Protein AF-A0A7C3PG48-F1 (afdb_monomer_lite)

Foldseek 3Di:
DDDDVPVVVVVVVVVVVVVPPPPPPDPPPDPVVVVVVVVVLVVLVVVQVVVQVVQQDQDFDQDPNDTDRDGSNVVSVVVNVVVVVVVVVVVVVVVVVVVVVVVVVVVVVVVVVVVVVPPPPDPPD

Secondary structure (DSSP, 8-state):
----HHHHHHHHHHHHHHHTSSSSSSSTTHHHHHHHHHHHHHHHHHHHHHHHHH---EEEEEETTEEEEEEHHHHHHHHHHHHHHHHHHHHHHHHHHHHHHHHHHHHHHHHHHHHHHHS------

Radius of gyration: 30.19 Å; chains: 1; bounding box: 46×39×96 Å

pLDDT: mean 71.78, std 11.22, range [48.47, 89.5]

Sequence (125 aa):
MRSDGRRQAGLRRAEAQWVGQADGGATAGGGSRVRFLLAIGVLLLVIATVFSLQNTAAVTLVFLGWRLPTTLALAVIGAALAGGVIVYLASLVTIGELRARLRAAESRLREGERERTERPAEPRA

Structure (mmCIF, N/CA/C/O backbone):
data_AF-A0A7C3PG48-F1
#
_entry.id   AF-A0A7C3PG48-F1
#
loop_
_atom_site.group_PDB
_atom_site.id
_atom_site.type_symbol
_atom_site.label_atom_id
_atom_site.label_alt_id
_atom_site.label_comp_id
_atom_site.label_asym_id
_atom_site.label_entity_id
_atom_site.label_seq_id
_atom_site.pdbx_PDB_ins_code
_atom_site.Cartn_x
_atom_site.Cartn_y
_atom_site.Cartn_z
_atom_site.occupancy
_atom_site.B_iso_or_equiv
_atom_site.auth_seq_id
_atom_site.auth_comp_id
_atom_site.auth_asym_id
_atom_site.auth_atom_id
_atom_site.pdbx_PDB_model_num
ATOM 1 N N . MET A 1 1 ? -6.271 22.630 70.352 1.00 54.72 1 MET A N 1
ATOM 2 C CA . MET A 1 1 ? -6.884 23.040 69.067 1.00 54.72 1 MET A CA 1
ATOM 3 C C . MET A 1 1 ? -5.780 23.524 68.120 1.00 54.72 1 MET A C 1
ATOM 5 O O . MET A 1 1 ? -5.419 24.684 68.213 1.00 54.72 1 MET A O 1
ATOM 9 N N . ARG A 1 2 ? -5.152 22.625 67.333 1.00 55.00 2 ARG A N 1
ATOM 10 C CA . ARG A 1 2 ? -4.225 22.867 66.186 1.00 55.00 2 ARG A CA 1
ATOM 11 C C . ARG A 1 2 ? -3.353 21.617 65.955 1.00 55.00 2 ARG A C 1
ATOM 13 O O . ARG A 1 2 ? -2.247 21.529 66.473 1.00 55.00 2 ARG A O 1
ATOM 20 N N . SER A 1 3 ? -3.836 20.639 65.193 1.00 54.91 3 SER A N 1
ATOM 21 C CA . SER A 1 3 ? -2.972 19.551 64.687 1.00 54.91 3 SER A CA 1
ATOM 22 C C . SER A 1 3 ? -3.432 18.904 63.370 1.00 54.91 3 SER A C 1
ATOM 24 O O . SER A 1 3 ? -2.770 17.986 62.896 1.00 54.91 3 SER A O 1
ATOM 26 N N . ASP A 1 4 ? -4.484 19.409 62.716 1.00 61.09 4 ASP A N 1
ATOM 27 C CA . ASP A 1 4 ? -5.111 18.710 61.579 1.00 61.09 4 ASP A CA 1
ATOM 28 C C . ASP A 1 4 ? -4.590 19.133 60.182 1.00 61.09 4 ASP A C 1
ATOM 30 O O . ASP A 1 4 ? -4.776 18.450 59.177 1.00 61.09 4 ASP A O 1
ATOM 34 N N . GLY A 1 5 ? -3.833 20.233 60.098 1.00 59.91 5 GLY A N 1
ATOM 35 C CA . GLY A 1 5 ? -3.396 20.804 58.813 1.00 59.91 5 GLY A CA 1
ATOM 36 C C . GLY A 1 5 ? -2.375 19.970 58.022 1.00 59.91 5 GLY A C 1
ATOM 37 O O . GLY A 1 5 ? -2.233 20.159 56.816 1.00 59.91 5 GLY A O 1
ATOM 38 N N . ARG A 1 6 ? -1.663 19.027 58.659 1.00 59.19 6 ARG A N 1
ATOM 39 C CA . ARG A 1 6 ? -0.617 18.229 57.983 1.00 59.19 6 ARG A CA 1
ATOM 40 C C . ARG A 1 6 ? -1.151 16.997 57.252 1.00 59.19 6 ARG A C 1
ATOM 42 O O . ARG A 1 6 ? -0.503 16.539 56.317 1.00 59.19 6 ARG A O 1
ATOM 49 N N . ARG A 1 7 ? -2.327 16.483 57.629 1.00 57.28 7 ARG A N 1
ATOM 50 C CA . ARG A 1 7 ? -2.923 15.297 56.986 1.00 57.28 7 ARG A CA 1
ATOM 51 C C . ARG A 1 7 ? -3.622 15.647 55.672 1.00 57.28 7 ARG A C 1
ATOM 53 O O . ARG A 1 7 ? -3.520 14.895 54.708 1.00 57.28 7 ARG A O 1
ATOM 60 N N . GLN A 1 8 ? -4.222 16.833 55.583 1.00 58.34 8 GLN A N 1
ATOM 61 C CA . GLN A 1 8 ? -4.928 17.264 54.372 1.00 58.34 8 GLN A CA 1
ATOM 62 C C . GLN A 1 8 ? -3.983 17.622 53.212 1.00 58.34 8 GLN A C 1
ATOM 64 O O . GLN A 1 8 ? -4.308 17.388 52.050 1.00 58.34 8 GLN A O 1
ATOM 69 N N . ALA A 1 9 ? -2.775 18.114 53.504 1.00 60.94 9 ALA A N 1
ATOM 70 C CA . ALA A 1 9 ? -1.797 18.471 52.472 1.00 60.94 9 ALA A CA 1
ATOM 71 C C . ALA A 1 9 ? -1.227 17.258 51.705 1.00 60.94 9 ALA A C 1
ATOM 73 O O . ALA A 1 9 ? -0.761 17.415 50.576 1.00 60.94 9 ALA A O 1
ATOM 74 N N . GLY A 1 10 ? -1.252 16.061 52.306 1.00 60.50 10 GLY A N 1
ATOM 75 C CA . GLY A 1 10 ? -0.839 14.817 51.648 1.00 60.50 10 GLY A CA 1
ATOM 76 C C . GLY A 1 10 ? -1.912 14.266 50.707 1.00 60.50 10 GLY A C 1
ATOM 77 O O . GLY A 1 10 ? -1.601 13.839 49.598 1.00 60.50 10 GLY A O 1
ATOM 78 N N . LEU A 1 11 ? -3.182 14.355 51.110 1.00 60.28 11 LEU A N 1
ATOM 79 C CA . LEU A 1 11 ? -4.310 13.813 50.345 1.00 60.28 11 LEU A CA 1
ATOM 80 C C . LEU A 1 11 ? -4.572 14.601 49.055 1.00 60.28 11 LEU A C 1
ATOM 82 O O . LEU A 1 11 ? -4.777 13.999 48.006 1.00 60.28 11 LEU A O 1
ATOM 86 N N . ARG A 1 12 ? -4.426 15.933 49.087 1.00 60.62 12 ARG A N 1
ATOM 87 C CA . ARG A 1 12 ? -4.574 16.767 47.877 1.00 60.62 12 ARG A CA 1
ATOM 88 C C . ARG A 1 12 ? -3.483 16.516 46.830 1.00 60.62 12 ARG A C 1
ATOM 90 O O . ARG A 1 12 ? -3.718 16.718 45.644 1.00 60.62 12 ARG A O 1
ATOM 97 N N . ARG A 1 13 ? -2.291 16.068 47.249 1.00 61.69 13 ARG A N 1
ATOM 98 C CA . ARG A 1 13 ? -1.221 15.672 46.316 1.00 61.69 13 ARG A CA 1
ATOM 99 C C . ARG A 1 13 ? -1.471 14.302 45.700 1.00 61.69 13 ARG A C 1
ATOM 101 O O . ARG A 1 13 ? -1.198 14.132 44.518 1.00 61.69 13 ARG A O 1
ATOM 108 N N . ALA A 1 14 ? -2.023 13.369 46.476 1.00 61.22 14 ALA A N 1
ATOM 109 C CA . ALA A 1 14 ? -2.429 12.074 45.951 1.00 61.22 14 ALA A CA 1
ATOM 110 C C . ALA A 1 14 ? -3.513 12.246 44.874 1.00 61.22 14 ALA A C 1
ATOM 112 O O . ALA A 1 14 ? -3.345 11.734 43.775 1.00 61.22 14 ALA A O 1
ATOM 113 N N . GLU A 1 15 ? -4.556 13.046 45.127 1.00 60.41 15 GLU A N 1
ATOM 114 C CA . GLU A 1 15 ? -5.617 13.324 44.140 1.00 60.41 15 GLU A CA 1
ATOM 115 C C . GLU A 1 15 ? -5.087 13.975 42.852 1.00 60.41 15 GLU A C 1
ATOM 117 O O . GLU A 1 15 ? -5.483 13.579 41.758 1.00 60.41 15 GLU A O 1
ATOM 122 N N . ALA A 1 16 ? -4.140 14.914 42.955 1.00 61.22 16 ALA A N 1
ATOM 123 C CA . ALA A 1 16 ? -3.540 15.550 41.780 1.00 61.22 16 ALA A CA 1
ATOM 124 C C . ALA A 1 16 ? -2.683 14.584 40.936 1.00 61.22 16 ALA A C 1
ATOM 126 O O . ALA A 1 16 ? -2.614 14.737 39.718 1.00 61.22 16 ALA A O 1
ATOM 127 N N . GLN A 1 17 ? -2.054 13.576 41.555 1.00 59.88 17 GLN A N 1
ATOM 128 C CA . GLN A 1 17 ? -1.275 12.564 40.829 1.00 59.88 17 GLN A CA 1
ATOM 129 C C . GLN A 1 17 ? -2.154 11.570 40.060 1.00 59.88 17 GLN A C 1
ATOM 131 O O . GLN A 1 17 ? -1.769 11.160 38.968 1.00 59.88 17 GLN A O 1
ATOM 136 N N . TRP A 1 18 ? -3.337 11.212 40.571 1.00 57.91 18 TRP A N 1
ATOM 137 C CA . TRP A 1 18 ? -4.233 10.277 39.875 1.00 57.91 18 TRP A CA 1
ATOM 138 C C . TRP A 1 18 ? -4.854 10.877 38.607 1.00 57.91 18 TRP A C 1
ATOM 140 O O . TRP A 1 18 ? -5.044 10.160 37.627 1.00 57.91 18 TRP A O 1
ATOM 150 N N . VAL A 1 19 ? -5.112 12.188 38.585 1.00 61.78 19 VAL A N 1
ATOM 151 C CA . VAL A 1 19 ? -5.737 12.861 37.430 1.00 61.78 19 VAL A CA 1
ATOM 152 C C . VAL A 1 19 ? -4.771 13.007 36.243 1.00 61.78 19 VAL A C 1
ATOM 154 O O . VAL A 1 19 ? -5.213 13.022 35.101 1.00 61.78 19 VAL A O 1
ATOM 157 N N . GLY A 1 20 ? -3.453 13.045 36.473 1.00 54.91 20 GLY A N 1
ATOM 158 C CA . GLY A 1 20 ? -2.453 13.186 35.403 1.00 54.91 20 GLY A CA 1
ATOM 159 C C . GLY A 1 20 ? -1.961 11.877 34.773 1.00 54.91 20 GLY A C 1
ATOM 160 O O . GLY A 1 20 ? -1.230 11.920 33.786 1.00 54.91 20 GLY A O 1
ATOM 161 N N . GLN A 1 21 ? -2.314 10.714 35.334 1.00 56.25 21 GLN A N 1
ATOM 162 C CA . GLN A 1 21 ? -1.706 9.431 34.951 1.00 56.25 21 GLN A CA 1
ATOM 163 C C . GLN A 1 21 ? -2.558 8.586 33.983 1.00 56.25 21 GLN A C 1
ATOM 165 O O . GLN A 1 21 ? -2.075 7.580 33.462 1.00 56.25 21 GLN A O 1
ATOM 170 N N . ALA A 1 22 ? -3.797 8.995 33.691 1.00 52.75 22 ALA A N 1
ATOM 171 C CA . ALA A 1 22 ? -4.719 8.226 32.849 1.00 52.75 22 ALA A CA 1
ATOM 172 C C . ALA A 1 22 ? -4.524 8.413 31.326 1.00 52.75 22 ALA A C 1
ATOM 174 O O . ALA A 1 22 ? -4.987 7.575 30.556 1.00 52.75 22 ALA A O 1
ATOM 175 N N . ASP A 1 23 ? -3.790 9.437 30.877 1.00 56.75 23 ASP A N 1
ATOM 176 C CA . ASP A 1 23 ? -3.797 9.834 29.455 1.00 56.75 23 ASP A CA 1
ATOM 177 C C . ASP A 1 23 ? -2.599 9.331 28.618 1.00 56.75 23 ASP A C 1
ATOM 179 O O . ASP A 1 23 ? -2.551 9.529 27.404 1.00 56.75 23 ASP A O 1
ATOM 183 N N . GLY A 1 24 ? -1.615 8.652 29.219 1.00 50.34 24 GLY A N 1
ATOM 184 C CA . GLY A 1 24 ? -0.316 8.401 28.565 1.00 50.34 24 GLY A CA 1
ATOM 185 C C . GLY A 1 24 ? -0.130 7.068 27.818 1.00 50.34 24 GLY A C 1
ATOM 186 O O . GLY A 1 24 ? 0.922 6.859 27.218 1.00 50.34 24 GLY A O 1
ATOM 187 N N . GLY A 1 25 ? -1.082 6.131 27.878 1.00 48.47 25 GLY A N 1
ATOM 188 C CA . GLY A 1 25 ? -0.775 4.708 27.637 1.00 48.47 25 GLY A CA 1
ATOM 189 C C . GLY A 1 25 ? -1.069 4.106 26.255 1.00 48.47 25 GLY A C 1
ATOM 190 O O . GLY A 1 25 ? -0.574 3.019 25.969 1.00 48.47 25 GLY A O 1
ATOM 191 N N . ALA A 1 26 ? -1.871 4.734 25.389 1.00 51.47 26 ALA A N 1
ATOM 192 C CA . ALA A 1 26 ? -2.545 3.975 24.318 1.00 51.47 26 ALA A CA 1
ATOM 193 C C . ALA A 1 26 ? -2.028 4.173 22.875 1.00 51.47 26 ALA A C 1
ATOM 195 O O . ALA A 1 26 ? -2.461 3.447 21.982 1.00 51.47 26 ALA A O 1
ATOM 196 N N . THR A 1 27 ? -1.113 5.111 22.595 1.00 52.44 27 THR A N 1
ATOM 197 C CA . THR A 1 27 ? -0.816 5.518 21.197 1.00 52.44 27 THR A CA 1
ATOM 198 C C . THR A 1 27 ? 0.622 5.288 20.712 1.00 52.44 27 THR A C 1
ATOM 200 O O . THR A 1 27 ? 0.904 5.480 19.528 1.00 52.44 27 THR A O 1
ATOM 203 N N . ALA A 1 28 ? 1.536 4.795 21.552 1.00 52.81 28 ALA A N 1
ATOM 204 C CA . ALA A 1 28 ? 2.972 4.761 21.233 1.00 52.81 28 ALA A CA 1
ATOM 205 C C . ALA A 1 28 ? 3.404 3.753 20.135 1.00 52.81 28 ALA A C 1
ATOM 207 O O . ALA A 1 28 ? 4.515 3.849 19.618 1.00 52.81 28 ALA A O 1
ATOM 208 N N . GLY A 1 29 ? 2.556 2.794 19.738 1.00 55.91 29 GLY A N 1
ATOM 209 C CA . GLY A 1 29 ? 2.955 1.698 18.832 1.00 55.91 29 GLY A CA 1
ATOM 210 C C . GLY A 1 29 ? 2.518 1.814 17.365 1.00 55.91 29 GLY A C 1
ATOM 211 O O . GLY A 1 29 ? 3.047 1.096 16.515 1.00 55.91 29 GLY A O 1
ATOM 212 N N . GLY A 1 30 ? 1.543 2.673 17.049 1.00 60.81 30 GLY A N 1
ATOM 213 C CA . GLY A 1 30 ? 0.907 2.699 15.722 1.00 60.81 30 GLY A CA 1
ATOM 214 C C . GLY A 1 30 ? 1.675 3.507 14.673 1.00 60.81 30 GLY A C 1
ATOM 215 O O . GLY A 1 30 ? 1.819 3.078 13.529 1.00 60.81 30 GLY A O 1
ATOM 216 N N . GLY A 1 31 ? 2.215 4.664 15.066 1.00 66.62 31 GLY A N 1
ATOM 217 C CA . GLY A 1 31 ? 2.829 5.611 14.130 1.00 66.62 31 GLY A CA 1
ATOM 218 C C . GLY A 1 31 ? 4.132 5.115 13.498 1.00 66.62 31 GLY A C 1
ATOM 219 O O . GLY A 1 31 ? 4.394 5.390 12.329 1.00 66.62 31 GLY A O 1
ATOM 220 N N . SER A 1 32 ? 4.937 4.349 14.236 1.00 77.19 32 SER A N 1
ATOM 221 C CA . SER A 1 32 ? 6.213 3.811 13.749 1.00 77.19 32 SER A CA 1
ATOM 222 C C . SER A 1 32 ? 6.017 2.732 12.683 1.00 77.19 32 SER A C 1
ATOM 224 O O . S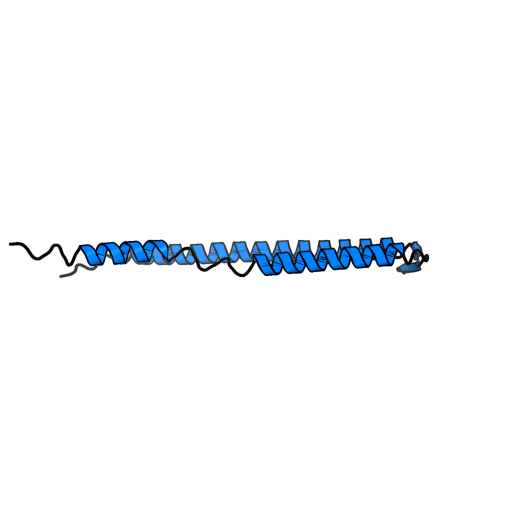ER A 1 32 ? 6.700 2.751 11.662 1.00 77.19 32 SER A O 1
ATOM 226 N N . ARG A 1 33 ? 5.033 1.842 12.866 1.00 80.00 33 ARG A N 1
ATOM 227 C CA . ARG A 1 33 ? 4.717 0.775 11.901 1.00 80.00 33 ARG A CA 1
ATOM 228 C C . ARG A 1 33 ? 4.163 1.332 10.596 1.00 80.00 33 ARG A C 1
ATOM 230 O O . ARG A 1 33 ? 4.596 0.909 9.532 1.00 80.00 33 ARG A O 1
ATOM 237 N N . VAL A 1 34 ? 3.257 2.309 10.666 1.00 79.88 34 VAL A N 1
AT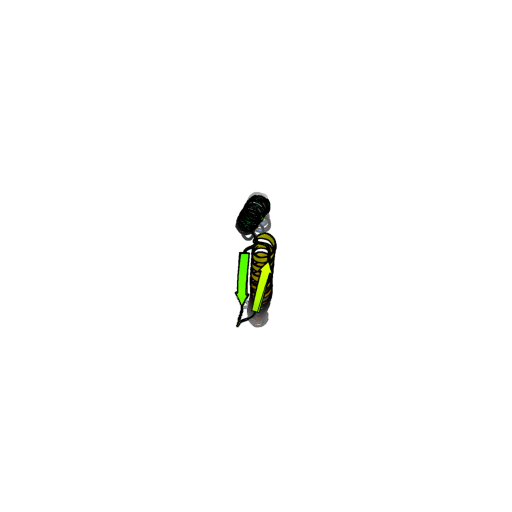OM 238 C CA . VAL A 1 34 ? 2.695 2.946 9.463 1.00 79.88 34 VAL A CA 1
ATOM 239 C C . VAL A 1 34 ? 3.787 3.667 8.674 1.00 79.88 34 VAL A C 1
ATOM 241 O O . VAL A 1 34 ? 3.893 3.478 7.466 1.00 79.88 34 VAL A O 1
ATOM 244 N N . ARG A 1 35 ? 4.656 4.429 9.349 1.00 83.19 35 ARG A N 1
ATOM 245 C CA . ARG A 1 35 ? 5.801 5.093 8.702 1.00 83.19 35 ARG A CA 1
ATOM 246 C C . ARG A 1 35 ? 6.761 4.092 8.059 1.00 83.19 35 ARG A C 1
ATOM 248 O O . ARG A 1 35 ? 7.222 4.332 6.950 1.00 83.19 35 ARG A O 1
ATOM 255 N N . PHE A 1 36 ? 7.023 2.967 8.724 1.00 87.00 36 PHE A N 1
ATOM 256 C CA . PHE A 1 36 ? 7.869 1.899 8.192 1.00 87.00 36 PHE A CA 1
ATOM 257 C C . PHE A 1 36 ? 7.265 1.238 6.944 1.00 87.00 36 PHE A C 1
ATOM 259 O O . PHE A 1 36 ? 7.952 1.089 5.938 1.00 87.00 36 PHE A O 1
ATOM 266 N N . LEU A 1 37 ? 5.968 0.912 6.964 1.00 83.94 37 LEU A N 1
ATOM 267 C CA . LEU A 1 37 ? 5.264 0.354 5.803 1.00 83.94 37 LEU A CA 1
ATOM 268 C C . LEU A 1 37 ? 5.229 1.334 4.625 1.00 83.94 37 LEU A C 1
ATOM 270 O O . LEU A 1 37 ? 5.442 0.925 3.487 1.00 83.94 37 LEU A O 1
ATOM 274 N N . LEU A 1 38 ? 5.018 2.627 4.892 1.00 83.31 38 LEU A N 1
ATOM 275 C CA . LEU A 1 38 ? 5.091 3.668 3.865 1.00 83.31 38 LEU A CA 1
ATOM 276 C C . LEU A 1 38 ? 6.501 3.777 3.275 1.00 83.31 38 LEU A C 1
ATOM 278 O O . LEU A 1 38 ? 6.637 3.845 2.057 1.00 83.31 38 LEU A O 1
ATOM 282 N N . ALA A 1 39 ? 7.543 3.737 4.109 1.00 88.69 39 ALA A N 1
ATOM 283 C CA . ALA A 1 39 ? 8.927 3.755 3.641 1.00 88.69 39 ALA A CA 1
ATOM 284 C C . ALA A 1 39 ? 9.236 2.554 2.731 1.00 88.69 39 ALA A C 1
ATOM 286 O O . ALA A 1 39 ? 9.820 2.734 1.664 1.00 88.69 39 ALA A O 1
ATOM 287 N N . ILE A 1 40 ? 8.785 1.350 3.103 1.00 89.50 40 ILE A N 1
ATOM 288 C CA . ILE A 1 40 ? 8.913 0.152 2.258 1.00 89.50 40 ILE A CA 1
ATOM 289 C C . ILE A 1 40 ? 8.135 0.314 0.951 1.00 89.50 40 ILE A C 1
ATOM 291 O O . ILE A 1 40 ? 8.670 0.012 -0.111 1.00 89.50 40 ILE A O 1
ATOM 295 N N . GLY A 1 41 ? 6.893 0.801 1.003 1.00 85.19 41 GLY A N 1
ATOM 296 C CA . GLY A 1 41 ? 6.072 1.007 -0.191 1.00 85.19 41 GLY A CA 1
ATOM 297 C C . GLY A 1 41 ? 6.719 1.977 -1.179 1.00 85.19 41 GLY A C 1
ATOM 298 O O . GLY A 1 41 ? 6.801 1.680 -2.369 1.00 85.19 41 GLY A O 1
ATOM 299 N N . VAL A 1 42 ? 7.252 3.098 -0.683 1.00 86.38 42 VAL A N 1
ATOM 300 C CA . VAL A 1 42 ? 8.000 4.067 -1.499 1.00 86.38 42 VAL A CA 1
ATOM 301 C C . VAL A 1 42 ? 9.267 3.435 -2.071 1.00 86.38 42 VAL A C 1
ATOM 303 O O . VAL A 1 42 ? 9.536 3.590 -3.259 1.00 86.38 42 VAL A O 1
ATOM 306 N N . LEU A 1 43 ? 10.022 2.682 -1.266 1.00 89.06 43 LEU A N 1
ATOM 307 C CA . LEU A 1 43 ? 11.225 1.993 -1.732 1.00 89.06 43 LEU A CA 1
ATOM 308 C C . LEU A 1 43 ? 10.908 1.006 -2.864 1.00 89.06 43 LEU A C 1
ATOM 310 O O . LEU A 1 43 ? 11.578 1.018 -3.895 1.00 89.06 43 LEU A O 1
ATOM 314 N N . LEU A 1 44 ? 9.860 0.195 -2.705 1.00 85.25 44 LEU A N 1
ATOM 315 C CA . LEU A 1 44 ? 9.398 -0.724 -3.743 1.00 85.25 44 LEU A CA 1
ATOM 316 C C . LEU A 1 44 ? 8.969 0.026 -5.003 1.00 85.25 44 LEU A C 1
ATOM 318 O O . LEU A 1 44 ? 9.321 -0.411 -6.093 1.00 85.25 44 LEU A O 1
ATOM 322 N N . LEU A 1 45 ? 8.276 1.161 -4.868 1.00 84.25 45 LEU A N 1
ATOM 323 C CA . LEU A 1 45 ? 7.862 1.999 -5.997 1.00 84.25 45 LEU A CA 1
ATOM 324 C C . LEU A 1 45 ? 9.069 2.548 -6.773 1.00 84.25 45 LEU A C 1
ATOM 326 O O . LEU A 1 45 ? 9.071 2.547 -8.005 1.00 84.25 45 LEU A O 1
ATOM 330 N N . VAL A 1 46 ? 10.113 2.981 -6.064 1.00 86.62 46 VAL A N 1
ATOM 331 C CA . VAL A 1 46 ? 11.364 3.451 -6.675 1.00 86.62 46 VAL A CA 1
ATOM 332 C C . VAL A 1 46 ? 12.062 2.307 -7.408 1.00 86.62 46 VAL A C 1
ATOM 334 O O . VAL A 1 46 ? 12.396 2.466 -8.581 1.00 86.62 46 VAL A O 1
ATOM 337 N N . ILE A 1 47 ? 12.228 1.144 -6.769 1.00 84.50 47 ILE A N 1
ATOM 338 C CA . ILE A 1 47 ? 12.846 -0.042 -7.390 1.00 84.50 47 ILE A CA 1
ATOM 339 C C . ILE A 1 47 ? 12.073 -0.449 -8.647 1.00 84.50 47 ILE A C 1
ATOM 341 O O . ILE A 1 47 ? 12.665 -0.615 -9.708 1.00 84.50 47 ILE A O 1
ATOM 345 N N . ALA A 1 48 ? 10.749 -0.548 -8.540 1.00 78.88 48 ALA A N 1
ATOM 346 C CA . ALA A 1 48 ? 9.827 -0.818 -9.637 1.00 78.88 48 ALA A CA 1
ATOM 347 C C . ALA A 1 48 ? 10.013 0.150 -10.812 1.00 78.88 48 ALA A C 1
ATOM 349 O O . ALA A 1 48 ? 10.098 -0.272 -11.968 1.00 78.88 48 ALA A O 1
ATOM 350 N N . THR A 1 49 ? 10.093 1.447 -10.516 1.00 81.75 49 THR A N 1
ATOM 351 C CA . THR A 1 49 ? 10.258 2.507 -11.517 1.00 81.75 49 THR A CA 1
ATOM 352 C C . THR A 1 49 ? 11.608 2.392 -12.215 1.00 81.75 49 THR A C 1
ATOM 354 O O . THR A 1 49 ? 11.667 2.378 -13.442 1.00 81.75 49 THR A O 1
ATOM 357 N N . VAL A 1 50 ? 12.694 2.252 -11.449 1.00 82.00 50 VAL A N 1
ATOM 358 C CA . VAL A 1 50 ? 14.053 2.103 -11.990 1.00 82.00 50 VAL A CA 1
ATOM 359 C C . VAL A 1 50 ? 14.158 0.839 -12.841 1.00 82.00 50 VAL A C 1
ATOM 361 O O . VAL A 1 50 ? 14.638 0.902 -13.969 1.00 82.00 50 VAL A O 1
ATOM 364 N N . PHE A 1 51 ? 13.647 -0.290 -12.349 1.00 79.38 51 PHE A N 1
ATOM 365 C CA . PHE A 1 51 ? 13.595 -1.554 -13.081 1.00 79.38 51 PHE A CA 1
ATOM 366 C C . PHE A 1 51 ? 12.835 -1.416 -14.404 1.00 79.38 51 PHE A C 1
ATOM 368 O O . PHE A 1 51 ? 13.303 -1.890 -15.434 1.00 79.38 51 PHE A O 1
ATOM 375 N N . SER A 1 52 ? 11.711 -0.699 -14.398 1.00 74.06 52 SER A N 1
ATOM 376 C CA . SER A 1 52 ? 10.900 -0.441 -15.592 1.00 74.06 52 SER A CA 1
ATOM 377 C C . SER A 1 52 ? 11.586 0.477 -16.608 1.00 74.06 52 SER A C 1
ATOM 379 O O . SER A 1 52 ? 11.440 0.276 -17.810 1.00 74.06 52 SER A O 1
ATOM 381 N N . LEU A 1 53 ? 12.336 1.480 -16.139 1.00 76.94 53 LEU A N 1
ATOM 382 C CA . LEU A 1 53 ? 13.114 2.377 -17.000 1.00 76.94 53 LEU A CA 1
ATOM 383 C C . LEU A 1 53 ? 14.343 1.683 -17.595 1.00 76.94 53 LEU A C 1
ATOM 385 O O . LEU A 1 53 ? 14.723 1.976 -18.724 1.00 76.94 53 LEU A O 1
ATOM 389 N N . GLN A 1 54 ? 14.959 0.766 -16.848 1.00 74.69 54 GLN A N 1
ATOM 390 C CA . GLN A 1 54 ? 16.112 -0.005 -17.316 1.00 74.69 54 GLN A CA 1
ATOM 391 C C . GLN A 1 54 ? 15.703 -1.173 -18.226 1.00 74.69 54 GLN A C 1
ATOM 393 O O . GLN A 1 54 ? 16.428 -1.498 -19.161 1.00 74.69 54 GLN A O 1
ATOM 398 N N . ASN A 1 55 ? 14.541 -1.791 -17.991 1.00 66.88 55 ASN A N 1
ATOM 399 C CA . ASN A 1 55 ? 13.972 -2.839 -18.839 1.00 66.88 55 ASN A CA 1
ATOM 400 C C . ASN A 1 55 ? 12.777 -2.303 -19.642 1.00 66.88 55 ASN A C 1
ATOM 402 O O . ASN A 1 55 ? 11.615 -2.588 -19.350 1.00 66.88 55 ASN A O 1
ATOM 406 N N . THR A 1 56 ? 13.080 -1.572 -20.717 1.00 68.50 56 THR A N 1
ATOM 407 C CA . THR A 1 56 ? 12.097 -1.151 -21.734 1.00 68.50 56 THR A CA 1
ATOM 408 C C . THR A 1 56 ? 11.781 -2.245 -22.756 1.00 68.50 56 THR A C 1
ATOM 410 O O . THR A 1 56 ? 11.038 -2.006 -23.708 1.00 68.50 56 THR A O 1
ATOM 413 N N . ALA A 1 57 ? 12.318 -3.453 -22.562 1.00 68.06 57 ALA A N 1
ATOM 414 C CA . ALA A 1 57 ? 12.017 -4.603 -23.397 1.00 68.06 57 ALA A CA 1
ATOM 415 C C . ALA A 1 57 ? 10.498 -4.835 -23.451 1.00 68.06 57 ALA A C 1
ATOM 417 O O . ALA A 1 57 ? 9.819 -4.894 -22.422 1.00 68.06 57 ALA A O 1
ATOM 418 N N . ALA A 1 58 ? 9.963 -4.951 -24.667 1.00 62.66 58 ALA A N 1
ATOM 419 C CA . ALA A 1 58 ? 8.562 -5.272 -24.874 1.00 62.66 58 ALA A CA 1
ATOM 420 C C . ALA A 1 58 ? 8.309 -6.703 -24.383 1.00 62.66 58 ALA A C 1
ATOM 422 O O . ALA A 1 58 ? 8.831 -7.667 -24.946 1.00 62.66 58 ALA A O 1
ATOM 423 N N . VAL A 1 59 ? 7.509 -6.845 -23.327 1.00 65.12 59 VAL A N 1
ATOM 424 C CA . VAL A 1 59 ? 7.100 -8.149 -22.809 1.00 65.12 59 VAL A CA 1
ATOM 425 C C . VAL A 1 59 ? 5.725 -8.452 -23.382 1.00 65.12 59 VAL A C 1
ATOM 427 O O . VAL A 1 59 ? 4.779 -7.675 -23.257 1.00 65.12 59 VAL A O 1
ATOM 430 N N . THR A 1 60 ? 5.605 -9.597 -24.046 1.00 64.88 60 THR A N 1
ATOM 431 C CA . THR A 1 60 ? 4.307 -10.040 -24.556 1.00 64.88 60 THR A CA 1
ATOM 432 C C . THR A 1 60 ? 3.532 -10.658 -23.401 1.00 64.88 60 THR A C 1
ATOM 434 O O . THR A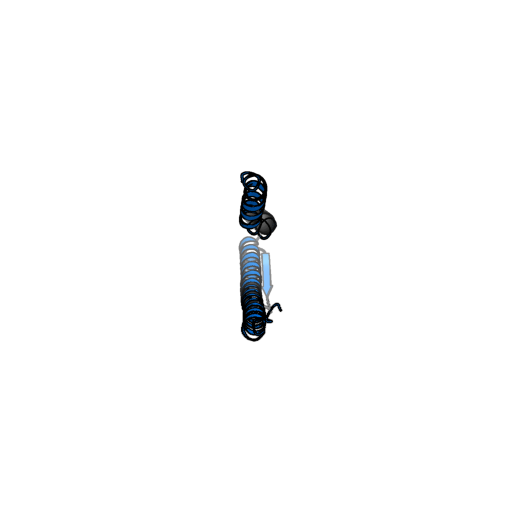 1 60 ? 3.823 -11.782 -22.993 1.00 64.88 60 THR A O 1
ATOM 437 N N . LEU A 1 61 ? 2.550 -9.933 -22.866 1.00 61.00 61 LEU A N 1
ATOM 438 C CA . LEU A 1 61 ? 1.607 -10.513 -21.918 1.00 61.00 61 LEU A CA 1
ATOM 439 C C . LEU A 1 61 ? 0.576 -11.329 -22.697 1.00 61.00 61 LEU A C 1
ATOM 441 O O . LEU A 1 61 ? -0.131 -10.806 -23.560 1.00 61.00 61 LEU A O 1
ATOM 445 N N . VAL A 1 62 ? 0.529 -12.628 -22.402 1.00 65.31 62 VAL A N 1
ATOM 446 C CA . VAL A 1 62 ? -0.477 -13.547 -22.935 1.00 65.31 62 VAL A CA 1
ATOM 447 C C . VAL A 1 62 ? -1.568 -13.678 -21.884 1.00 65.31 62 VAL A C 1
ATOM 449 O O . VAL A 1 62 ? -1.410 -14.404 -20.905 1.00 65.31 62 VAL A O 1
ATOM 452 N N . PHE A 1 63 ? -2.667 -12.956 -22.077 1.00 59.38 63 PHE A N 1
ATOM 453 C CA . PHE A 1 63 ? -3.845 -13.044 -21.218 1.00 59.38 63 PHE A CA 1
ATOM 454 C C . PHE A 1 63 ? -4.992 -13.639 -22.032 1.00 59.38 63 PHE A C 1
ATOM 456 O O . PHE A 1 63 ? -5.463 -13.024 -22.985 1.00 59.38 63 PHE A O 1
ATOM 463 N N . LEU A 1 64 ? -5.417 -14.856 -21.677 1.00 64.44 64 LEU A N 1
ATOM 464 C CA . LEU A 1 64 ? -6.607 -15.515 -22.236 1.00 64.44 64 LEU A CA 1
ATOM 465 C C . LEU A 1 64 ? -6.658 -15.563 -23.785 1.00 64.44 64 LEU A C 1
ATOM 467 O O . LEU A 1 64 ? -7.723 -15.471 -24.384 1.00 64.44 64 LEU A O 1
ATOM 471 N N . GLY A 1 65 ? -5.497 -15.682 -24.441 1.00 68.25 65 GLY A N 1
ATOM 472 C CA . GLY A 1 65 ? -5.362 -15.744 -25.905 1.00 68.25 65 GLY A CA 1
ATOM 473 C C . GLY A 1 65 ? -5.041 -14.412 -26.597 1.00 68.25 65 GLY A C 1
ATOM 474 O O . GLY A 1 65 ? -4.590 -14.424 -27.742 1.00 68.25 65 GLY A O 1
ATOM 475 N N . TRP A 1 66 ? -5.172 -13.273 -25.912 1.00 60.47 66 TRP A N 1
ATOM 476 C CA . TRP A 1 66 ? -4.737 -11.974 -26.428 1.00 60.47 66 TRP A CA 1
ATOM 477 C C . TRP A 1 66 ? -3.266 -11.705 -26.110 1.00 60.47 66 TRP A C 1
ATOM 479 O O . TRP A 1 66 ? -2.809 -11.872 -24.979 1.00 60.47 66 TRP A O 1
ATOM 489 N N . ARG A 1 67 ? -2.526 -11.285 -27.142 1.00 64.31 67 ARG A N 1
ATOM 490 C CA . ARG A 1 67 ? -1.128 -10.856 -27.056 1.00 64.31 67 ARG A CA 1
ATOM 491 C C . ARG A 1 67 ? -1.102 -9.341 -27.121 1.00 64.31 67 ARG A C 1
ATOM 493 O O . ARG A 1 67 ? -1.206 -8.779 -28.208 1.00 64.31 67 ARG A O 1
ATOM 500 N N . LEU A 1 68 ? -0.968 -8.690 -25.972 1.00 62.06 68 LEU A N 1
ATOM 501 C CA . LEU A 1 68 ? -0.691 -7.260 -25.950 1.00 62.06 68 LEU A CA 1
ATOM 502 C C . LEU A 1 68 ? 0.819 -7.063 -25.783 1.00 62.06 68 LEU A C 1
ATOM 504 O O . LEU A 1 68 ? 1.376 -7.509 -24.772 1.00 62.06 68 LEU A O 1
ATOM 508 N N . PRO A 1 69 ? 1.501 -6.427 -26.754 1.00 61.59 69 PRO A N 1
ATOM 509 C CA . PRO A 1 69 ? 2.855 -5.957 -26.532 1.00 61.59 69 PRO A CA 1
ATOM 510 C C . PRO A 1 69 ? 2.764 -4.832 -25.506 1.00 61.59 69 PRO A C 1
ATOM 512 O O . PRO A 1 69 ? 2.250 -3.753 -25.790 1.00 61.59 69 PRO A O 1
ATOM 515 N N . THR A 1 70 ? 3.207 -5.101 -24.286 1.00 67.88 70 THR A N 1
ATOM 516 C CA . THR A 1 70 ? 3.184 -4.110 -23.216 1.00 67.88 70 THR A CA 1
ATOM 517 C C . THR A 1 70 ? 4.561 -3.989 -22.603 1.00 67.88 70 THR A C 1
ATOM 519 O O . THR A 1 70 ? 5.407 -4.881 -22.685 1.00 67.88 70 THR A O 1
ATOM 522 N N . THR A 1 71 ? 4.810 -2.837 -22.006 1.00 73.38 71 THR A N 1
ATOM 523 C CA . THR A 1 71 ? 6.044 -2.615 -21.276 1.00 73.38 71 THR A CA 1
ATOM 524 C C . THR A 1 71 ? 5.926 -3.242 -19.896 1.00 73.38 71 THR A C 1
ATOM 526 O O . THR A 1 71 ? 4.850 -3.297 -19.291 1.00 73.38 71 THR A O 1
ATOM 529 N N . LEU A 1 72 ? 7.063 -3.685 -19.375 1.00 72.44 72 LEU A N 1
ATOM 530 C CA . LEU A 1 72 ? 7.204 -4.090 -17.983 1.00 72.44 72 LEU A CA 1
ATOM 531 C C . LEU A 1 72 ? 6.704 -2.994 -17.023 1.00 72.44 72 LEU A C 1
ATOM 533 O O . LEU A 1 72 ? 6.062 -3.296 -16.023 1.00 72.44 72 LEU A O 1
ATOM 537 N N . ALA A 1 73 ? 6.907 -1.723 -17.392 1.00 72.12 73 ALA A N 1
ATOM 538 C CA . ALA A 1 73 ? 6.398 -0.556 -16.674 1.00 72.12 73 ALA A CA 1
ATOM 539 C C . ALA A 1 73 ? 4.884 -0.618 -16.434 1.00 72.12 73 ALA A C 1
ATOM 541 O O . ALA A 1 73 ? 4.424 -0.460 -15.305 1.00 72.12 73 ALA A O 1
ATOM 542 N N . LEU A 1 74 ? 4.104 -0.898 -17.480 1.00 72.56 74 LEU A N 1
ATOM 543 C CA . LEU A 1 74 ? 2.649 -1.021 -17.382 1.00 72.56 74 LEU A CA 1
ATOM 544 C C . LEU A 1 74 ? 2.230 -2.194 -16.487 1.00 72.56 74 LEU A C 1
ATOM 546 O O . LEU A 1 74 ? 1.293 -2.055 -15.703 1.00 72.56 74 LEU A O 1
ATOM 550 N N . ALA A 1 75 ? 2.943 -3.322 -16.552 1.00 76.62 75 ALA A N 1
ATOM 551 C CA . ALA A 1 75 ? 2.670 -4.475 -15.693 1.00 76.62 75 ALA A CA 1
ATOM 552 C C . ALA A 1 75 ? 2.923 -4.158 -14.208 1.00 76.62 75 ALA A C 1
ATOM 554 O O . ALA A 1 75 ? 2.117 -4.504 -13.345 1.00 76.62 75 ALA A O 1
ATOM 555 N N . VAL A 1 76 ? 4.013 -3.448 -13.914 1.00 80.00 76 VAL A N 1
ATOM 556 C CA . VAL A 1 76 ? 4.387 -3.040 -12.555 1.00 80.00 76 VAL A CA 1
ATOM 557 C C . VAL A 1 76 ? 3.419 -1.994 -11.992 1.00 80.00 76 VAL A C 1
ATOM 559 O O . VAL A 1 76 ? 2.989 -2.116 -10.845 1.00 80.00 76 VAL A O 1
ATOM 562 N N . ILE A 1 77 ? 3.003 -1.013 -12.800 1.00 78.25 77 ILE A N 1
ATOM 563 C CA . ILE A 1 77 ? 1.959 -0.044 -12.423 1.00 78.25 77 ILE A CA 1
ATOM 564 C C . ILE A 1 77 ? 0.637 -0.770 -12.143 1.00 78.25 77 ILE A C 1
ATOM 566 O O . ILE A 1 77 ? -0.000 -0.512 -11.122 1.00 78.25 77 ILE A O 1
ATOM 570 N N . GLY A 1 78 ? 0.246 -1.716 -13.002 1.00 81.44 78 GLY A N 1
ATOM 571 C CA . GLY A 1 78 ? -0.950 -2.535 -12.801 1.00 81.44 78 GLY A CA 1
ATOM 572 C C . GLY A 1 78 ? -0.906 -3.332 -11.494 1.00 81.44 78 GLY A C 1
ATOM 573 O O . GLY A 1 78 ? -1.879 -3.330 -10.740 1.00 81.44 78 GLY A O 1
ATOM 574 N N . ALA A 1 79 ? 0.234 -3.950 -11.177 1.00 82.00 79 ALA A N 1
ATOM 575 C CA . ALA A 1 79 ? 0.432 -4.670 -9.919 1.00 82.00 79 ALA A CA 1
ATOM 576 C C . ALA A 1 79 ? 0.356 -3.739 -8.697 1.00 82.00 79 ALA A C 1
ATOM 578 O O . ALA A 1 79 ? -0.279 -4.086 -7.700 1.00 82.00 79 ALA A O 1
ATOM 579 N N . ALA A 1 80 ? 0.949 -2.544 -8.781 1.00 82.94 80 ALA A N 1
ATOM 580 C CA . ALA A 1 80 ? 0.881 -1.546 -7.717 1.00 82.94 80 ALA A CA 1
ATOM 581 C C . ALA A 1 80 ? -0.560 -1.073 -7.469 1.00 82.94 80 ALA A C 1
ATOM 583 O O . ALA A 1 80 ? -0.996 -1.001 -6.319 1.00 82.94 80 ALA A O 1
ATOM 584 N N . LEU A 1 81 ? -1.324 -0.815 -8.535 1.00 83.62 81 LEU A N 1
ATOM 585 C CA . LEU A 1 81 ? -2.739 -0.451 -8.440 1.00 83.62 81 LEU A CA 1
ATOM 586 C C . LEU A 1 81 ? -3.572 -1.582 -7.832 1.00 83.62 81 LEU A C 1
ATOM 588 O O . LEU A 1 81 ? -4.350 -1.338 -6.912 1.00 83.62 81 LEU A O 1
ATOM 592 N N . ALA A 1 82 ? -3.376 -2.820 -8.289 1.00 83.44 82 ALA A N 1
ATOM 593 C CA . ALA A 1 82 ? -4.070 -3.984 -7.744 1.00 83.44 82 ALA A CA 1
ATOM 594 C C . ALA A 1 82 ? -3.772 -4.167 -6.247 1.00 83.44 82 ALA A C 1
ATOM 596 O O . ALA A 1 82 ? -4.693 -4.328 -5.445 1.00 83.44 82 ALA A O 1
ATOM 597 N N . GLY A 1 83 ? -2.499 -4.063 -5.851 1.00 84.62 83 GLY A N 1
ATOM 598 C CA . GLY A 1 83 ? -2.094 -4.096 -4.446 1.00 84.62 83 GLY A CA 1
ATOM 599 C C . GLY A 1 83 ? -2.736 -2.973 -3.626 1.00 84.62 83 GLY A C 1
ATOM 600 O O . GLY A 1 83 ? -3.274 -3.226 -2.548 1.00 84.62 83 GLY A O 1
ATOM 601 N N . GLY A 1 84 ? -2.754 -1.746 -4.157 1.00 84.19 84 GLY A N 1
ATOM 602 C CA . GLY A 1 84 ? -3.394 -0.592 -3.523 1.00 84.19 84 GLY A CA 1
ATOM 603 C C . GLY A 1 84 ? -4.895 -0.789 -3.301 1.00 84.19 84 GLY A C 1
ATOM 604 O O . GLY A 1 84 ? -5.395 -0.498 -2.215 1.00 84.19 84 GLY A O 1
ATOM 605 N N . VAL A 1 85 ? -5.603 -1.351 -4.285 1.00 88.94 85 VAL A N 1
ATOM 606 C CA . VAL A 1 85 ? -7.034 -1.677 -4.170 1.00 88.94 85 VAL A CA 1
ATOM 607 C C . VAL A 1 85 ? -7.275 -2.724 -3.082 1.00 88.94 85 VAL A C 1
ATOM 609 O O . VAL A 1 85 ? -8.168 -2.545 -2.257 1.00 88.94 85 VAL A O 1
ATOM 612 N N . ILE A 1 86 ? -6.464 -3.784 -3.020 1.00 88.06 86 ILE A N 1
ATOM 613 C CA . ILE A 1 86 ? -6.595 -4.825 -1.986 1.00 88.06 86 ILE A CA 1
ATOM 614 C C . ILE A 1 86 ? -6.409 -4.226 -0.587 1.00 88.06 86 ILE A C 1
ATOM 616 O O . ILE A 1 86 ? -7.224 -4.465 0.305 1.00 88.06 86 ILE A O 1
ATOM 620 N N . VAL A 1 87 ? -5.367 -3.412 -0.397 1.00 87.12 87 VAL A N 1
ATOM 621 C CA . VAL A 1 87 ? -5.100 -2.745 0.886 1.00 87.12 87 VAL A CA 1
ATOM 622 C C . VAL A 1 87 ? -6.233 -1.789 1.256 1.00 87.12 87 VAL A C 1
ATOM 624 O O . VAL A 1 87 ? -6.658 -1.762 2.411 1.00 87.12 87 VAL A O 1
ATOM 627 N N . TYR A 1 88 ? -6.760 -1.038 0.288 1.00 83.56 88 TYR A N 1
ATOM 628 C CA . TYR A 1 88 ? -7.898 -0.148 0.502 1.00 83.56 88 TYR A CA 1
ATOM 629 C C . TYR A 1 88 ? -9.124 -0.919 1.004 1.00 83.56 88 TYR A C 1
ATOM 631 O O . TYR A 1 88 ? -9.692 -0.570 2.040 1.00 83.56 88 TYR A O 1
ATOM 639 N N . LEU A 1 89 ? -9.483 -2.017 0.336 1.00 86.31 89 LEU A N 1
ATOM 640 C CA . LEU A 1 89 ? -10.607 -2.861 0.745 1.00 86.31 89 LEU A CA 1
ATOM 641 C C . LEU A 1 89 ? -10.393 -3.465 2.142 1.00 86.31 89 LEU A C 1
ATOM 643 O O . LEU A 1 89 ? -11.296 -3.415 2.978 1.00 86.31 89 LEU A O 1
ATOM 647 N N . ALA A 1 90 ? -9.188 -3.955 2.441 1.00 83.56 90 ALA A N 1
ATOM 648 C CA . ALA A 1 90 ? -8.844 -4.460 3.772 1.00 83.56 90 ALA A CA 1
ATOM 649 C C . ALA A 1 90 ? -8.951 -3.370 4.858 1.00 83.56 90 ALA A C 1
ATOM 651 O O . ALA A 1 90 ? -9.409 -3.627 5.977 1.00 83.56 90 ALA A O 1
ATOM 652 N N . SER A 1 91 ? -8.581 -2.130 4.526 1.00 82.81 91 SER A N 1
ATOM 653 C CA . SER A 1 91 ? -8.708 -0.987 5.432 1.00 82.81 91 SER A CA 1
ATOM 654 C C . SER A 1 91 ? -10.170 -0.647 5.725 1.00 82.81 91 SER A C 1
ATOM 656 O O . SER A 1 91 ? -10.491 -0.303 6.864 1.00 82.81 91 SER A O 1
ATOM 658 N N . LEU A 1 92 ? -11.064 -0.755 4.737 1.00 80.94 92 LEU A N 1
ATOM 659 C CA . LEU A 1 92 ? -12.500 -0.519 4.928 1.00 80.94 92 LEU A CA 1
ATOM 660 C C . LEU A 1 92 ? -13.103 -1.512 5.932 1.00 80.94 92 LEU A C 1
ATOM 662 O O . LEU A 1 92 ? -13.827 -1.100 6.841 1.00 80.94 92 LEU A O 1
ATOM 666 N N . VAL A 1 93 ? -12.754 -2.796 5.810 1.00 82.88 93 VAL A N 1
ATOM 667 C CA . VAL A 1 93 ? -13.195 -3.845 6.748 1.00 82.88 93 VAL A CA 1
ATOM 668 C C . VAL A 1 93 ? -12.660 -3.569 8.155 1.00 82.88 93 VAL A C 1
ATOM 670 O O . VAL A 1 93 ? -13.421 -3.552 9.123 1.00 82.88 93 VAL A O 1
ATOM 673 N N . THR A 1 94 ? -11.369 -3.245 8.257 1.00 79.00 94 THR A N 1
ATOM 674 C CA . THR A 1 94 ? -10.697 -2.966 9.535 1.00 79.00 94 THR A CA 1
ATOM 675 C C . THR A 1 94 ? -11.333 -1.781 10.275 1.00 79.00 94 THR A C 1
ATOM 677 O O . THR A 1 94 ? -11.591 -1.857 11.476 1.00 79.00 94 THR A O 1
ATOM 680 N N . ILE A 1 95 ? -11.653 -0.687 9.573 1.00 77.88 95 ILE A N 1
ATOM 681 C CA . ILE A 1 95 ? -12.331 0.481 10.168 1.00 77.88 95 ILE A CA 1
ATOM 682 C C . ILE A 1 95 ? -13.730 0.110 10.686 1.00 77.88 95 ILE A C 1
ATOM 684 O O . ILE A 1 95 ? -14.161 0.620 11.724 1.00 77.88 95 ILE A O 1
ATOM 688 N N . GLY A 1 96 ? -14.435 -0.788 9.992 1.00 78.56 96 GLY A N 1
ATOM 689 C CA . GLY A 1 96 ? -15.720 -1.327 10.438 1.00 78.56 96 GLY A CA 1
ATOM 690 C C . GLY A 1 96 ? -15.612 -2.067 11.773 1.00 78.56 96 GLY A C 1
ATOM 691 O O . GLY A 1 96 ? -16.379 -1.787 12.698 1.00 78.56 96 GLY A O 1
ATOM 692 N N . GLU A 1 97 ? -14.612 -2.937 11.913 1.00 78.12 97 GLU A N 1
ATOM 693 C CA . GLU A 1 97 ? -14.349 -3.650 13.168 1.00 78.12 97 GLU A CA 1
ATOM 694 C C . GLU A 1 97 ? -13.989 -2.702 14.316 1.00 78.12 97 GLU A C 1
ATOM 696 O O . GLU A 1 97 ? -14.486 -2.868 15.431 1.00 78.12 97 GLU A O 1
ATOM 701 N N . LEU A 1 98 ? -13.171 -1.676 14.057 1.00 75.19 98 LEU A N 1
ATOM 702 C CA . LEU A 1 98 ? -12.826 -0.667 15.065 1.00 75.19 98 LEU A CA 1
ATOM 703 C C . LEU A 1 98 ? -14.076 0.058 15.580 1.00 75.19 98 LEU A C 1
ATOM 705 O O . LEU A 1 98 ? -14.229 0.240 16.787 1.00 75.19 98 LEU A O 1
ATOM 709 N N . ARG A 1 99 ? -15.003 0.420 14.684 1.00 76.31 99 ARG A N 1
ATOM 710 C C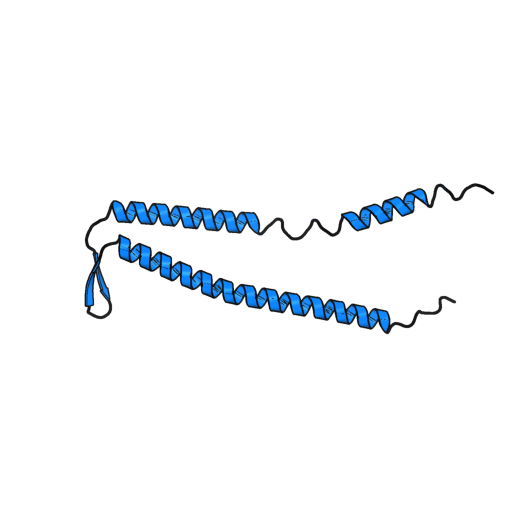A . ARG A 1 99 ? -16.279 1.054 15.056 1.00 76.31 99 ARG A CA 1
ATOM 711 C C . ARG A 1 99 ? -17.171 0.118 15.868 1.00 76.31 99 ARG A C 1
ATOM 713 O O . ARG A 1 99 ? -17.806 0.571 16.817 1.00 76.31 99 ARG A O 1
ATOM 720 N N . ALA A 1 100 ? -17.215 -1.168 15.525 1.00 76.31 100 ALA A N 1
ATOM 721 C CA . ALA A 1 100 ? -17.978 -2.161 16.281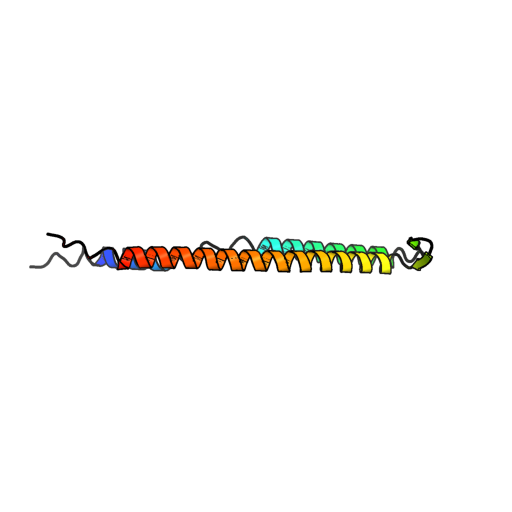 1.00 76.31 100 ALA A CA 1
ATOM 722 C C . ALA A 1 100 ? -17.413 -2.350 17.699 1.00 76.31 100 ALA A C 1
ATOM 724 O O . ALA A 1 100 ? -18.169 -2.363 18.670 1.00 76.31 100 ALA A O 1
ATOM 725 N N . ARG A 1 101 ? -16.081 -2.409 17.833 1.00 77.12 101 ARG A N 1
ATOM 726 C CA . ARG A 1 101 ? -15.399 -2.492 19.134 1.00 77.12 101 ARG A CA 1
ATOM 727 C C . ARG A 1 101 ? -15.628 -1.246 19.987 1.00 77.12 101 ARG A C 1
ATOM 729 O O . ARG A 1 101 ? -15.845 -1.386 21.185 1.00 77.12 101 ARG A O 1
ATOM 736 N N . LEU A 1 102 ? -15.637 -0.056 19.381 1.00 80.44 102 LEU A N 1
ATOM 737 C CA . LEU A 1 102 ? -15.930 1.194 20.090 1.00 80.44 102 LEU A CA 1
ATOM 738 C C . LEU A 1 102 ? -17.349 1.179 20.682 1.00 80.44 102 LEU A C 1
ATOM 740 O O . LEU A 1 102 ? -17.528 1.436 21.867 1.00 80.44 102 LEU A O 1
ATOM 744 N N . ARG A 1 103 ? -18.346 0.769 19.884 1.00 80.44 103 ARG A N 1
ATOM 745 C CA . ARG A 1 103 ? -19.741 0.644 20.345 1.00 80.44 103 ARG A CA 1
ATOM 746 C C . ARG A 1 103 ? -19.902 -0.397 21.454 1.00 80.44 103 ARG A C 1
ATOM 748 O O . ARG A 1 103 ? -20.654 -0.173 22.396 1.00 80.44 103 ARG A O 1
ATOM 755 N N . ALA A 1 104 ? -19.189 -1.519 21.358 1.00 80.88 104 ALA A N 1
ATOM 756 C CA . ALA A 1 104 ? -19.195 -2.556 22.390 1.00 80.88 104 ALA A CA 1
ATOM 757 C C . ALA A 1 104 ? -18.492 -2.114 23.688 1.00 80.88 104 ALA A C 1
ATOM 759 O O . ALA A 1 104 ? -18.829 -2.591 24.769 1.00 80.88 104 ALA A O 1
ATOM 760 N N . ALA A 1 105 ? -17.512 -1.209 23.605 1.00 80.62 105 ALA A N 1
ATOM 761 C CA . ALA A 1 105 ? -16.898 -0.605 24.784 1.00 80.62 105 ALA A CA 1
ATOM 762 C C . ALA A 1 105 ? -17.851 0.397 25.459 1.00 80.62 105 ALA A C 1
ATOM 764 O O . ALA A 1 105 ? -18.003 0.368 26.679 1.00 80.62 105 ALA A O 1
ATOM 765 N N . GLU A 1 106 ? -18.554 1.222 24.677 1.00 84.94 106 GLU A N 1
ATOM 766 C CA . GLU A 1 106 ? -19.565 2.159 25.189 1.00 84.94 106 GLU A CA 1
ATOM 767 C C . GLU A 1 106 ? -20.742 1.451 25.877 1.00 84.94 106 GLU A C 1
ATOM 769 O O . GLU A 1 106 ? -21.230 1.931 26.901 1.00 84.94 106 GLU A O 1
ATOM 774 N N . SER A 1 107 ? -21.197 0.301 25.361 1.00 78.62 107 SER A N 1
ATOM 775 C CA . SER A 1 107 ? -22.297 -0.447 25.987 1.00 78.62 107 SER A CA 1
ATOM 776 C C . SER A 1 107 ? -21.931 -0.954 27.383 1.00 78.62 107 SER A C 1
ATOM 778 O O . SER A 1 107 ? -22.738 -0.837 28.301 1.00 78.62 107 SER A O 1
ATOM 780 N N . ARG A 1 108 ? -20.691 -1.425 27.569 1.00 79.56 108 ARG A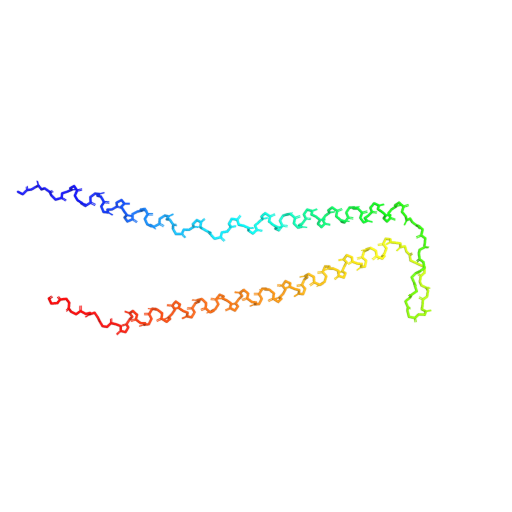 N 1
ATOM 781 C CA . ARG A 1 108 ? -20.183 -1.893 28.870 1.00 79.56 108 ARG A CA 1
ATOM 782 C C . ARG A 1 108 ? -20.062 -0.765 29.892 1.00 79.56 108 ARG A C 1
ATOM 784 O O . ARG A 1 108 ? -20.328 -0.975 31.071 1.00 79.56 108 ARG A O 1
ATOM 791 N N . LEU A 1 109 ? -19.687 0.438 29.450 1.00 80.44 109 LEU A N 1
ATOM 792 C CA . LEU A 1 109 ? -19.650 1.616 30.322 1.00 80.44 109 LEU A CA 1
ATOM 793 C C . LEU A 1 109 ? -21.059 2.004 30.789 1.00 80.44 109 LEU A C 1
ATOM 795 O O . LEU A 1 109 ? -21.267 2.232 31.977 1.00 80.44 109 LEU A O 1
ATOM 799 N N . ARG A 1 110 ? -22.042 1.995 29.880 1.00 79.81 110 ARG A N 1
ATOM 800 C CA . ARG A 1 110 ? -23.446 2.285 30.219 1.00 79.81 110 ARG A CA 1
ATOM 801 C C . ARG A 1 110 ? -24.060 1.254 31.163 1.00 79.81 110 ARG A C 1
ATOM 803 O O . ARG A 1 110 ? -24.879 1.620 31.998 1.00 79.81 110 ARG A O 1
ATOM 810 N N . GLU A 1 111 ? -23.692 -0.017 31.038 1.00 81.06 111 GLU A N 1
ATOM 811 C CA . GLU A 1 111 ? -24.116 -1.065 31.977 1.00 81.06 111 GLU A CA 1
ATOM 812 C C . GLU A 1 111 ? -23.544 -0.823 33.380 1.00 81.06 111 GLU A C 1
ATOM 814 O O . GLU A 1 111 ? -24.300 -0.826 34.350 1.00 81.06 111 GLU A O 1
ATOM 819 N N . GLY A 1 112 ? -22.255 -0.487 33.490 1.00 78.81 112 GLY A N 1
ATOM 820 C CA . GLY A 1 112 ? -21.641 -0.146 34.778 1.00 78.81 112 GLY A CA 1
ATOM 821 C C . GLY A 1 112 ? -22.223 1.118 35.430 1.00 78.81 112 GLY A C 1
ATOM 822 O O . GLY A 1 112 ? -22.357 1.185 36.652 1.00 78.81 112 GLY A O 1
ATOM 823 N N . GLU A 1 113 ? -22.619 2.119 34.637 1.00 78.94 113 GLU A N 1
ATOM 824 C CA . GLU A 1 113 ? -23.322 3.311 35.139 1.00 78.94 113 GLU A CA 1
ATOM 825 C C . GLU A 1 113 ? -24.735 2.988 35.652 1.00 78.94 113 GLU A C 1
ATOM 827 O O . GLU A 1 113 ? -25.171 3.558 36.658 1.00 78.94 113 GLU A O 1
ATOM 832 N N . ARG A 1 114 ? -25.436 2.044 35.010 1.00 76.06 114 ARG A N 1
ATOM 833 C CA . ARG A 1 114 ? -26.762 1.575 35.444 1.00 76.06 114 ARG A CA 1
ATOM 834 C C . ARG A 1 114 ? -26.689 0.810 36.757 1.00 76.06 114 ARG A C 1
ATOM 836 O O . ARG A 1 114 ? -27.411 1.167 37.680 1.00 76.06 114 ARG A O 1
ATOM 843 N N . GLU A 1 115 ? -25.753 -0.127 36.896 1.00 78.31 115 GLU A N 1
ATOM 844 C CA . GLU A 1 115 ? -25.537 -0.846 38.162 1.00 78.31 115 GLU A CA 1
ATOM 845 C C . GLU A 1 115 ? -25.188 0.108 39.314 1.00 78.31 115 GLU A C 1
ATOM 847 O O . GLU A 1 115 ? -25.633 -0.075 40.447 1.00 78.31 115 GLU A O 1
ATOM 852 N N . ARG A 1 116 ? -24.428 1.174 39.035 1.00 71.94 116 ARG A N 1
ATOM 853 C CA . ARG A 1 116 ? -24.067 2.185 40.039 1.00 71.94 116 ARG A CA 1
ATOM 854 C C . ARG A 1 116 ? -25.234 3.089 40.441 1.00 71.94 116 ARG A C 1
ATOM 856 O O . ARG A 1 116 ? -25.232 3.603 41.554 1.00 71.94 116 ARG A O 1
ATOM 863 N N . THR A 1 117 ? -26.193 3.289 39.542 1.00 74.25 117 THR A N 1
ATOM 864 C CA . THR A 1 117 ? -27.405 4.083 39.794 1.00 74.25 117 THR A CA 1
ATOM 865 C C . THR A 1 117 ? -28.479 3.246 40.493 1.00 74.25 117 THR A C 1
ATOM 867 O O . THR A 1 117 ? -29.214 3.763 41.329 1.00 74.25 117 THR A O 1
ATOM 870 N N . GLU A 1 118 ? -28.547 1.949 40.183 1.00 71.44 118 GLU A N 1
ATOM 871 C CA . GLU A 1 118 ? -29.488 1.005 40.789 1.00 71.44 118 GLU A CA 1
ATOM 872 C C . GLU A 1 118 ? -29.045 0.510 42.162 1.00 71.44 118 GLU A C 1
ATOM 874 O O . GLU A 1 118 ? -29.910 0.158 42.961 1.00 71.44 118 GLU A O 1
ATOM 879 N N . ARG A 1 119 ? -27.740 0.508 42.477 1.00 66.81 119 ARG A N 1
ATOM 880 C CA . ARG A 1 119 ? -27.258 0.200 43.828 1.00 66.81 119 ARG A CA 1
ATOM 881 C C . ARG A 1 119 ? -27.717 1.324 44.768 1.00 66.81 119 ARG A C 1
ATOM 883 O O . ARG A 1 119 ? -27.117 2.402 44.751 1.00 66.81 119 ARG A O 1
ATOM 890 N N . PRO A 1 120 ? -28.773 1.117 45.580 1.00 63.56 120 PRO A N 1
ATOM 891 C CA . PRO A 1 120 ? -29.277 2.154 46.464 1.00 63.56 120 PRO A CA 1
ATOM 892 C C . PRO A 1 120 ? -28.157 2.482 47.439 1.00 63.56 120 PRO A C 1
ATOM 894 O O . PRO A 1 120 ? -27.458 1.568 47.883 1.00 63.56 120 PRO A O 1
ATOM 897 N N . ALA A 1 121 ? -27.960 3.768 47.729 1.00 65.75 121 ALA A N 1
ATOM 898 C CA . ALA A 1 121 ? -26.990 4.226 48.711 1.00 65.75 121 ALA A CA 1
ATOM 899 C C . ALA A 1 121 ? -27.176 3.417 49.999 1.00 65.75 121 ALA A C 1
ATOM 901 O O . ALA A 1 121 ? -28.135 3.620 50.738 1.00 65.75 121 ALA A O 1
ATOM 902 N N . GLU A 1 122 ? -26.286 2.446 50.198 1.00 61.78 122 GLU A N 1
ATOM 903 C CA . GLU A 1 122 ? -26.271 1.572 51.356 1.00 61.78 122 GLU A CA 1
ATOM 904 C C . GLU A 1 122 ? -26.174 2.495 52.576 1.00 61.78 122 GLU A C 1
ATOM 906 O O . GLU A 1 122 ? -25.187 3.240 52.680 1.00 61.78 122 GLU A O 1
ATOM 911 N N . PRO A 1 123 ? -27.207 2.560 53.441 1.00 59.41 123 PRO A N 1
ATOM 912 C CA . PRO A 1 123 ? -27.161 3.421 54.604 1.00 59.41 123 PRO A CA 1
ATOM 913 C C . PRO A 1 123 ? -26.044 2.876 55.484 1.00 59.41 123 PRO A C 1
ATOM 915 O O . PRO A 1 123 ? -26.179 1.809 56.079 1.00 59.41 123 PRO A O 1
ATOM 918 N N . ARG A 1 124 ? -24.908 3.580 55.510 1.00 56.03 124 ARG A N 1
ATOM 919 C CA . ARG A 1 124 ? -23.843 3.328 56.479 1.00 56.03 124 ARG A CA 1
ATOM 920 C C . ARG A 1 124 ? -24.406 3.678 57.853 1.00 56.03 124 ARG A C 1
ATOM 922 O O . ARG A 1 124 ? -24.405 4.849 58.229 1.00 56.03 124 ARG A O 1
ATOM 929 N N . ALA A 1 125 ? -24.967 2.668 58.508 1.00 53.97 125 ALA A N 1
ATOM 930 C CA . ALA A 1 125 ? -25.289 2.669 59.926 1.00 53.97 125 ALA A CA 1
ATOM 931 C C . ALA A 1 125 ? -24.004 2.565 60.758 1.00 53.97 125 ALA A C 1
ATOM 933 O O . ALA A 1 125 ? -23.050 1.897 60.289 1.00 53.97 125 ALA A O 1
#